Protein AF-A0A399YDU3-F1 (afdb_monomer)

Radius of gyration: 13.91 Å; Cα contacts (8 Å, |Δi|>4): 126; chains: 1; bounding box: 41×26×29 Å

Solvent-accessible surface area (backbone atoms only — not comparable to full-atom values): 4856 Å² total; per-residue (Å²): 110,62,33,64,35,23,24,55,47,94,27,30,48,60,96,64,61,75,76,75,66,70,79,78,82,69,66,58,52,96,67,65,81,26,31,23,29,38,17,18,23,70,84,48,55,79,72,44,29,30,82,85,35,73,52,66,44,53,78,86,67,84,53,100,50,53,50,68,75,90,86,81,84,78,81,82,85,129

Foldseek 3Di:
DAEAAWAWDQAADDPCQCVVVPDPPDRHDPDHQWTKTAQYYNPDDPVRRDRPDIDTDGPPDDDPRYYHDDDDDDDDDD

Structure (mmCIF, N/CA/C/O backbone):
data_AF-A0A399YDU3-F1
#
_entry.id   AF-A0A399YDU3-F1
#
loop_
_atom_site.group_PDB
_atom_site.id
_atom_site.type_symbol
_atom_site.label_atom_id
_atom_site.label_alt_id
_atom_site.label_comp_id
_atom_site.label_asym_id
_atom_site.label_entity_id
_atom_site.label_seq_id
_atom_site.pdbx_PDB_ins_code
_atom_site.Cartn_x
_atom_site.Cartn_y
_atom_site.Cartn_z
_atom_site.occupancy
_atom_site.B_iso_or_equiv
_atom_site.auth_seq_id
_atom_site.auth_comp_id
_atom_site.auth_asym_id
_atom_site.auth_atom_id
_atom_site.pdbx_PDB_model_num
ATOM 1 N N . MET A 1 1 ? -8.781 -2.701 -11.499 1.00 65.56 1 MET A N 1
ATOM 2 C CA . MET A 1 1 ? -7.748 -1.648 -11.598 1.00 65.56 1 MET A CA 1
ATOM 3 C C . MET A 1 1 ? -6.448 -2.398 -11.778 1.00 65.56 1 MET A C 1
ATOM 5 O O . MET A 1 1 ? -6.135 -3.190 -10.901 1.00 65.56 1 MET A O 1
ATOM 9 N N . ALA A 1 2 ? -5.839 -2.316 -12.958 1.00 87.38 2 ALA A N 1
ATOM 10 C CA . ALA A 1 2 ? -4.716 -3.161 -13.357 1.00 87.38 2 ALA A CA 1
ATOM 11 C C . ALA A 1 2 ? -3.705 -2.300 -14.132 1.00 87.38 2 ALA A C 1
ATOM 13 O O . ALA A 1 2 ? -4.021 -1.841 -15.229 1.00 87.38 2 ALA A O 1
ATOM 14 N N . GLY A 1 3 ? -2.529 -2.067 -13.552 1.00 91.56 3 GLY A N 1
ATOM 15 C CA . GLY A 1 3 ? -1.448 -1.260 -14.113 1.00 91.56 3 GLY A CA 1
ATOM 16 C C . GLY A 1 3 ? -1.563 0.249 -13.858 1.00 91.56 3 GLY A C 1
ATOM 17 O O . GLY A 1 3 ? -2.369 0.717 -13.056 1.00 91.56 3 GLY A O 1
ATOM 18 N N . ASN A 1 4 ? -0.746 1.007 -14.596 1.00 97.06 4 ASN A N 1
ATOM 19 C CA . ASN A 1 4 ? -0.450 2.435 -14.423 1.00 97.06 4 ASN A CA 1
ATOM 20 C C . ASN A 1 4 ? 0.370 2.736 -13.159 1.00 97.06 4 ASN A C 1
ATOM 22 O O . ASN A 1 4 ? 1.581 2.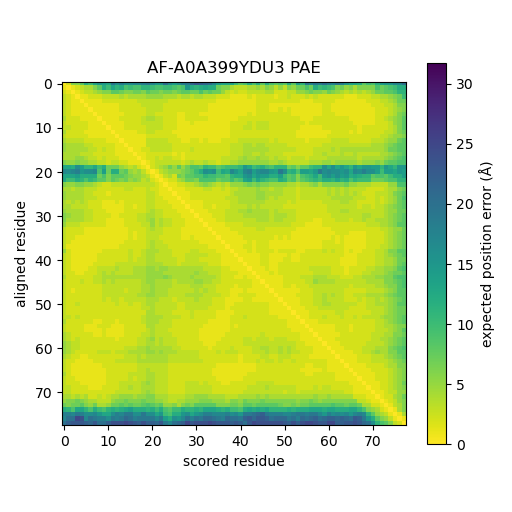923 -13.254 1.00 97.06 4 ASN A O 1
ATOM 26 N N . VAL A 1 5 ? -0.243 2.709 -11.980 1.00 97.75 5 VAL A N 1
ATOM 27 C CA . VAL A 1 5 ? 0.446 2.926 -10.700 1.00 97.75 5 VAL A CA 1
ATOM 28 C C . VAL A 1 5 ? -0.136 2.006 -9.639 1.00 97.75 5 VAL A C 1
ATOM 30 O O . VAL A 1 5 ? -1.341 1.754 -9.628 1.00 97.75 5 VAL A O 1
ATOM 33 N N . TRP A 1 6 ? 0.710 1.550 -8.718 1.00 97.94 6 TRP A N 1
ATOM 34 C CA . TRP A 1 6 ? 0.224 0.921 -7.497 1.00 97.94 6 TRP A CA 1
ATOM 35 C C . TRP A 1 6 ? -0.597 1.933 -6.706 1.00 97.94 6 TRP A C 1
ATOM 37 O O . TRP A 1 6 ? -0.212 3.094 -6.597 1.00 97.94 6 TRP A O 1
ATOM 47 N N . GLU A 1 7 ? -1.703 1.497 -6.118 1.00 98.19 7 GLU A N 1
ATOM 48 C CA . GLU A 1 7 ? -2.591 2.386 -5.376 1.00 98.19 7 GLU A CA 1
ATOM 49 C C . GLU A 1 7 ? -2.581 2.039 -3.889 1.00 98.19 7 GLU A C 1
ATOM 51 O O . GLU A 1 7 ? -2.845 0.892 -3.513 1.00 98.19 7 GLU A O 1
ATOM 56 N N . TRP A 1 8 ? -2.289 3.033 -3.047 1.00 98.25 8 TRP A N 1
ATOM 57 C CA . TRP A 1 8 ? -2.412 2.917 -1.595 1.00 98.25 8 TRP A CA 1
ATOM 58 C C . TRP A 1 8 ? -3.846 2.603 -1.163 1.00 98.25 8 TRP A C 1
ATOM 60 O O . TRP A 1 8 ? -4.811 3.141 -1.710 1.00 98.25 8 TRP A O 1
ATOM 70 N N . VAL A 1 9 ? -3.973 1.786 -0.116 1.00 97.25 9 VAL A N 1
ATOM 71 C CA . VAL A 1 9 ? -5.238 1.496 0.571 1.00 97.25 9 VAL A CA 1
ATOM 72 C C . VAL A 1 9 ? -5.121 1.876 2.052 1.00 97.25 9 VAL A C 1
ATOM 74 O O . VAL A 1 9 ? -4.034 1.855 2.632 1.00 97.25 9 VAL A O 1
ATOM 77 N N . SER A 1 10 ? -6.252 2.224 2.673 1.00 97.00 10 SER A N 1
ATOM 78 C CA . SER A 1 10 ? -6.326 2.590 4.095 1.00 97.00 10 SER A CA 1
ATOM 79 C C . SER A 1 10 ? -5.912 1.456 5.045 1.00 97.00 10 SER A C 1
ATOM 81 O O . SER A 1 10 ? -5.553 1.719 6.186 1.00 97.00 10 SER A O 1
ATOM 83 N N . ASP A 1 11 ? -5.919 0.203 4.604 1.00 97.00 11 ASP A N 1
ATOM 84 C CA . ASP A 1 11 ? -5.582 -0.955 5.429 1.00 97.00 11 ASP A CA 1
ATOM 85 C C . ASP A 1 11 ? -4.077 -1.012 5.764 1.00 97.00 11 ASP A C 1
ATOM 87 O O . ASP A 1 11 ? -3.208 -0.748 4.921 1.00 97.00 11 ASP A O 1
ATOM 91 N N . TRP A 1 12 ? -3.746 -1.448 6.981 1.00 97.94 12 TRP A N 1
ATOM 92 C CA . TRP A 1 12 ? -2.419 -2.001 7.266 1.00 97.94 12 TRP A CA 1
ATOM 93 C C . TRP A 1 12 ? -2.261 -3.373 6.598 1.00 97.94 12 TRP A C 1
ATOM 95 O O . TRP A 1 12 ? -3.216 -4.141 6.462 1.00 97.94 12 TRP A O 1
ATOM 105 N N . TYR A 1 13 ? -1.050 -3.696 6.150 1.00 97.12 13 TYR A N 1
ATOM 106 C CA . TYR A 1 13 ? -0.764 -4.989 5.543 1.00 97.12 13 TYR A CA 1
ATOM 107 C C . TYR A 1 13 ? -0.417 -6.036 6.604 1.00 97.12 13 TYR A C 1
ATOM 109 O O . TYR A 1 13 ? 0.457 -5.829 7.443 1.00 97.12 13 TYR A O 1
ATOM 117 N N . LYS A 1 14 ? -1.069 -7.194 6.504 1.00 95.69 14 LYS A N 1
ATOM 118 C CA . LYS A 1 14 ? -0.757 -8.425 7.236 1.00 95.69 14 LYS A CA 1
ATOM 119 C C . LYS A 1 14 ? -1.049 -9.598 6.298 1.00 95.69 14 LYS A C 1
ATOM 121 O O . LYS A 1 14 ? -2.137 -9.66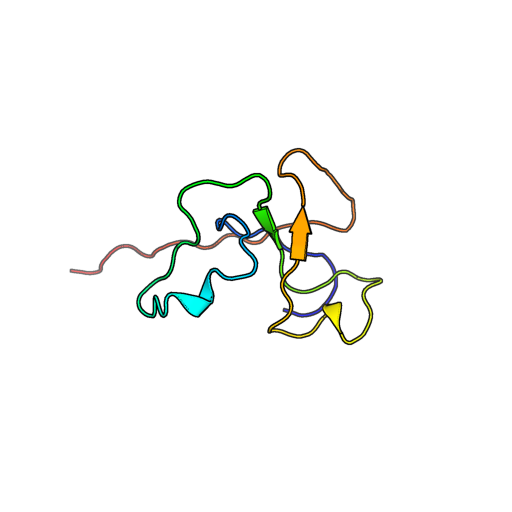4 5.719 1.00 95.69 14 LYS A O 1
ATOM 126 N N . SER A 1 15 ? -0.068 -10.475 6.094 1.00 94.62 15 SER A N 1
ATOM 127 C CA . SER A 1 15 ? -0.106 -11.529 5.066 1.00 94.62 15 SER A CA 1
ATOM 128 C C . SER A 1 15 ? -1.197 -12.573 5.311 1.00 94.62 15 SER A C 1
ATOM 130 O O . SER A 1 15 ? -1.792 -13.077 4.362 1.00 94.62 15 SER A O 1
ATOM 132 N N . ASP A 1 16 ? -1.497 -12.859 6.573 1.00 93.38 16 ASP A N 1
ATOM 133 C CA . ASP A 1 16 ? -2.464 -13.855 7.031 1.00 93.38 16 ASP A CA 1
ATOM 134 C C . ASP A 1 16 ? -3.797 -13.243 7.499 1.00 93.38 16 ASP A C 1
ATOM 136 O O . ASP A 1 16 ? -4.655 -13.960 8.001 1.00 93.38 16 ASP A O 1
ATOM 140 N N . TYR A 1 17 ? -4.031 -11.941 7.283 1.00 92.19 17 TYR A N 1
ATOM 141 C CA . TYR A 1 17 ? -5.229 -11.237 7.773 1.00 92.19 17 TYR A CA 1
ATOM 142 C C . TYR A 1 17 ? -6.555 -11.916 7.389 1.00 92.19 17 TYR A C 1
ATOM 144 O O . TYR A 1 17 ? -7.487 -11.992 8.185 1.00 92.19 17 TYR A O 1
ATOM 152 N N . TYR A 1 18 ? -6.654 -12.450 6.170 1.00 89.62 18 TYR A N 1
ATOM 153 C CA . TYR A 1 18 ? -7.884 -13.102 5.711 1.00 89.62 18 TYR A CA 1
ATOM 154 C C . TYR A 1 18 ? -8.073 -14.537 6.233 1.00 89.62 18 TYR A C 1
ATOM 156 O O . TYR A 1 18 ? -9.133 -15.120 6.005 1.00 89.62 18 TYR A O 1
ATOM 164 N N . ALA A 1 19 ? -7.108 -15.101 6.968 1.00 91.12 19 ALA A N 1
ATOM 165 C CA . ALA A 1 19 ? -7.287 -16.383 7.651 1.00 91.12 19 ALA A CA 1
ATOM 166 C C . ALA A 1 19 ? -8.331 -16.290 8.782 1.00 91.12 19 ALA A C 1
ATOM 168 O O . ALA A 1 19 ? -9.028 -17.263 9.062 1.00 91.12 19 ALA A O 1
ATOM 169 N N . GLU A 1 20 ? -8.504 -15.101 9.368 1.00 79.00 20 GLU A N 1
ATOM 170 C CA . GLU A 1 20 ? -9.404 -14.825 10.498 1.00 79.00 20 GLU A CA 1
ATOM 171 C C . GLU A 1 20 ? -10.902 -14.761 10.103 1.00 79.00 20 GLU A C 1
ATOM 173 O O . GLU A 1 20 ? -11.764 -14.560 10.954 1.00 79.00 20 GLU A O 1
ATOM 178 N N . ARG A 1 21 ? -11.247 -14.964 8.818 1.00 76.56 21 ARG A N 1
ATOM 179 C CA . ARG A 1 21 ? -12.630 -14.981 8.276 1.00 76.56 21 ARG A CA 1
ATOM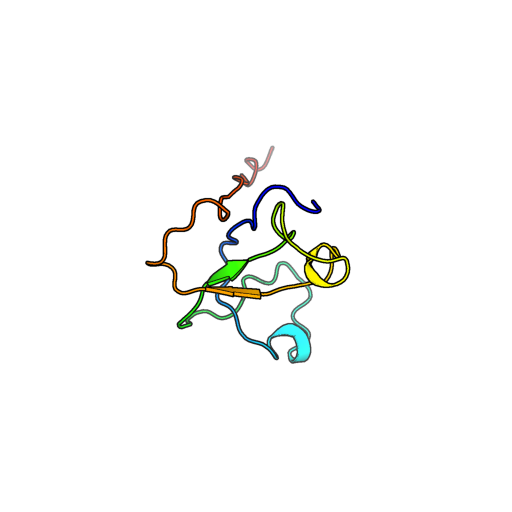 180 C C . ARG A 1 21 ? -13.493 -13.752 8.626 1.00 76.56 21 ARG A C 1
ATOM 182 O O . ARG A 1 21 ? -14.713 -13.865 8.747 1.00 76.56 21 ARG A O 1
ATOM 189 N N . VAL A 1 22 ? -12.907 -12.559 8.714 1.00 81.75 22 VAL A N 1
ATOM 190 C CA . VAL A 1 22 ? -13.677 -11.307 8.829 1.00 81.75 22 VAL A CA 1
ATOM 191 C C . VAL A 1 22 ? -14.331 -10.984 7.481 1.00 81.75 22 VAL A C 1
ATOM 193 O O . VAL A 1 22 ? -13.655 -10.610 6.524 1.00 81.75 22 VAL A O 1
ATOM 196 N N . THR A 1 23 ? -15.653 -11.145 7.383 1.00 85.88 23 THR A N 1
ATOM 197 C CA . THR A 1 23 ? -16.386 -11.026 6.105 1.00 85.88 23 THR A CA 1
ATOM 198 C C . THR A 1 23 ? -17.147 -9.716 5.934 1.00 85.88 23 THR A C 1
ATOM 200 O O . THR A 1 23 ? -17.383 -9.289 4.805 1.00 85.88 23 THR A O 1
ATOM 203 N N . ARG A 1 24 ? -17.534 -9.048 7.027 1.00 92.69 24 ARG A N 1
ATOM 204 C CA . ARG A 1 24 ? -18.343 -7.824 6.972 1.00 92.69 24 ARG A CA 1
ATOM 205 C C . ARG A 1 24 ? -17.472 -6.586 7.165 1.00 92.69 24 ARG A C 1
ATOM 207 O O . ARG A 1 24 ? -17.039 -6.316 8.276 1.00 92.69 24 ARG A O 1
ATOM 214 N N . ASN A 1 25 ? -17.285 -5.823 6.088 1.00 91.38 25 ASN A N 1
ATOM 215 C CA . ASN A 1 25 ? -16.523 -4.567 6.067 1.00 91.38 25 ASN A CA 1
ATOM 216 C C . ASN A 1 25 ? -15.140 -4.651 6.761 1.00 91.38 25 ASN A C 1
ATOM 218 O O . ASN A 1 25 ? -14.864 -3.853 7.661 1.00 91.38 25 ASN A O 1
ATOM 222 N N . PRO A 1 26 ? -14.274 -5.615 6.389 1.00 94.31 26 PRO A N 1
ATOM 223 C CA . PRO A 1 26 ? -12.951 -5.737 6.997 1.00 94.31 26 PRO A CA 1
ATOM 224 C C . PRO A 1 26 ? -12.137 -4.450 6.794 1.00 94.31 26 PRO A C 1
ATOM 226 O O . PRO A 1 26 ? -12.060 -3.951 5.675 1.00 94.31 26 PRO A O 1
ATOM 229 N N . GLN A 1 27 ? -11.533 -3.933 7.867 1.00 93.69 27 GLN A N 1
ATOM 230 C CA . GLN A 1 27 ? -10.735 -2.691 7.860 1.00 93.69 27 GLN A CA 1
ATOM 231 C C . GLN A 1 27 ? -9.214 -2.944 7.864 1.00 93.69 27 GLN A C 1
ATOM 233 O O . GLN A 1 27 ? -8.422 -2.013 7.997 1.00 93.69 27 GLN A O 1
ATOM 238 N N . GLY A 1 28 ? -8.788 -4.205 7.744 1.00 94.25 28 GLY A N 1
ATOM 239 C CA . GLY A 1 28 ? -7.403 -4.601 7.995 1.00 94.25 28 GLY A CA 1
ATOM 240 C C . GLY A 1 28 ? -7.095 -4.741 9.496 1.00 94.25 28 GLY A C 1
ATOM 241 O O . GLY A 1 28 ? -8.001 -4.653 10.329 1.00 94.25 28 GLY A O 1
ATOM 242 N N . PRO A 1 29 ? -5.832 -5.024 9.855 1.00 94.69 29 PRO A N 1
ATOM 243 C CA . PRO A 1 29 ? -5.348 -4.960 11.232 1.00 94.69 29 PRO A CA 1
ATOM 244 C C . PRO A 1 29 ? -5.413 -3.530 11.783 1.00 94.69 29 PRO A C 1
ATOM 246 O O . PRO A 1 29 ? -5.244 -2.571 11.030 1.00 94.69 29 PRO A O 1
ATOM 249 N N . GLU A 1 30 ? -5.573 -3.385 13.099 1.00 94.50 30 GLU A N 1
ATOM 250 C CA . GLU A 1 30 ? -5.609 -2.071 13.764 1.00 94.50 30 GLU A CA 1
ATOM 251 C C . GLU A 1 30 ? -4.274 -1.314 13.654 1.00 94.50 30 GLU A C 1
ATOM 253 O O . GLU A 1 30 ? -4.251 -0.089 13.533 1.00 94.50 30 GLU A O 1
ATOM 258 N N . THR A 1 31 ? -3.154 -2.041 13.652 1.00 96.31 31 THR A N 1
ATOM 259 C CA . THR A 1 31 ? -1.796 -1.489 13.569 1.00 96.31 31 THR A CA 1
ATOM 260 C C . THR A 1 31 ? -0.928 -2.286 12.596 1.00 96.31 31 THR A C 1
ATOM 262 O O . THR A 1 31 ? -1.217 -3.437 12.264 1.00 96.31 31 THR A O 1
ATOM 265 N N . GLY A 1 32 ? 0.157 -1.676 12.119 1.00 96.31 32 GLY A N 1
ATOM 266 C CA . GLY A 1 32 ? 1.126 -2.345 11.259 1.00 96.31 32 GLY A CA 1
ATOM 267 C C . GLY A 1 32 ? 2.307 -1.451 10.902 1.00 96.31 32 GLY A C 1
ATOM 268 O O . GLY A 1 32 ? 2.322 -0.263 11.209 1.00 96.31 32 GLY A O 1
ATOM 269 N N . TYR A 1 33 ? 3.297 -2.042 10.235 1.00 97.94 33 TYR A N 1
ATOM 270 C CA . TYR A 1 33 ? 4.493 -1.33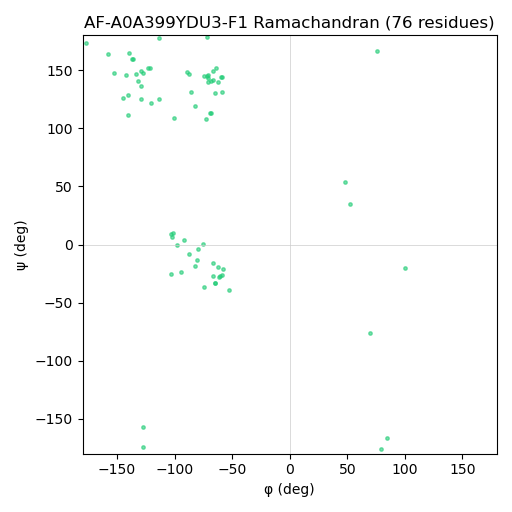3 9.762 1.00 97.94 33 TYR A CA 1
ATOM 271 C C . TYR A 1 33 ? 4.369 -0.850 8.311 1.00 97.94 33 TYR A C 1
ATOM 273 O O . TYR A 1 33 ? 5.044 0.093 7.904 1.00 97.94 33 TYR A O 1
ATOM 281 N N . TYR A 1 34 ? 3.500 -1.488 7.523 1.00 98.50 34 TYR A N 1
ATOM 282 C CA . TYR A 1 34 ? 3.366 -1.247 6.088 1.00 98.50 34 TYR A CA 1
ATOM 283 C C . TYR A 1 34 ? 1.907 -1.069 5.689 1.00 98.50 34 TYR A C 1
ATOM 285 O O . TYR A 1 34 ? 1.039 -1.803 6.164 1.00 98.50 34 TYR A O 1
ATOM 293 N N . LYS A 1 35 ? 1.629 -0.136 4.777 1.00 98.25 35 LYS A N 1
ATOM 294 C CA . LYS A 1 35 ? 0.291 0.020 4.191 1.00 98.25 35 LYS A CA 1
ATOM 295 C C . LYS A 1 35 ? 0.151 -0.889 2.980 1.00 98.25 35 LYS A C 1
ATOM 297 O O . LYS A 1 35 ? 1.127 -1.145 2.274 1.00 98.25 35 LYS A O 1
ATOM 302 N N . ALA A 1 36 ? -1.057 -1.393 2.752 1.00 98.00 36 ALA A N 1
ATOM 303 C CA . ALA A 1 36 ? -1.332 -2.243 1.603 1.00 98.00 36 ALA A CA 1
ATOM 304 C C . ALA A 1 36 ? -1.391 -1.426 0.299 1.00 98.00 36 ALA A C 1
ATOM 306 O O . ALA A 1 36 ? -1.901 -0.304 0.283 1.00 98.00 36 ALA A O 1
ATOM 307 N N . LEU A 1 37 ? -0.930 -2.029 -0.799 1.00 97.94 37 LEU A N 1
ATOM 308 C CA . LEU A 1 37 ? -1.110 -1.530 -2.163 1.00 97.94 37 LEU A CA 1
ATOM 309 C C . LEU A 1 37 ? -1.805 -2.573 -3.036 1.00 97.94 37 LEU A C 1
ATOM 311 O O . LEU A 1 37 ? -1.680 -3.782 -2.809 1.00 97.94 37 LEU A O 1
ATOM 315 N N . ARG A 1 38 ? -2.527 -2.097 -4.055 1.00 97.88 38 ARG A N 1
ATOM 316 C CA . ARG A 1 38 ? -3.188 -2.940 -5.061 1.00 97.88 38 ARG A CA 1
ATOM 317 C C . ARG A 1 38 ? -3.014 -2.385 -6.472 1.00 97.88 38 ARG A C 1
ATOM 319 O O . ARG A 1 38 ? -2.754 -1.200 -6.652 1.00 97.88 38 ARG A O 1
ATOM 326 N N . GLY A 1 39 ? -3.202 -3.256 -7.461 1.00 96.88 39 GLY A N 1
ATOM 327 C CA . GLY A 1 39 ? -3.400 -2.880 -8.862 1.00 96.88 39 GLY A CA 1
ATOM 328 C C . GLY A 1 39 ? -2.184 -3.000 -9.780 1.00 96.88 39 GLY A C 1
ATOM 329 O O . GLY A 1 39 ? -2.388 -3.126 -10.984 1.00 96.88 39 GLY A O 1
ATOM 330 N N . GLY A 1 40 ? -0.954 -3.038 -9.266 1.00 97.69 40 GLY A N 1
ATOM 331 C CA . GLY A 1 40 ? 0.250 -3.039 -10.103 1.00 97.69 40 GLY A CA 1
ATOM 332 C C . GLY A 1 40 ? 0.581 -1.663 -10.690 1.00 97.69 40 GLY A C 1
ATOM 333 O O . GLY A 1 40 ? -0.244 -0.760 -10.688 1.00 97.69 40 GLY A O 1
ATOM 334 N N . ALA A 1 41 ? 1.786 -1.510 -11.230 1.00 97.75 41 ALA A N 1
ATOM 335 C CA . ALA A 1 41 ? 2.264 -0.300 -11.899 1.00 97.75 41 ALA A CA 1
ATOM 336 C C . ALA A 1 41 ? 2.505 -0.524 -13.402 1.00 97.75 41 ALA A C 1
ATOM 338 O O . ALA A 1 41 ? 2.347 -1.628 -13.919 1.00 97.75 41 ALA A O 1
ATOM 339 N N . TRP A 1 42 ? 2.903 0.527 -14.119 1.00 96.94 42 TRP A N 1
ATOM 340 C CA . TRP A 1 42 ? 3.173 0.498 -15.561 1.00 96.94 42 TRP A CA 1
ATOM 341 C C . TRP A 1 42 ? 4.260 -0.506 -15.987 1.00 96.94 42 TRP A C 1
ATOM 343 O O . TRP A 1 42 ? 4.213 -0.993 -17.112 1.00 96.94 42 TRP A O 1
ATOM 353 N N . PHE A 1 43 ? 5.200 -0.855 -15.102 1.00 96.56 43 PHE A N 1
ATOM 354 C CA . PHE A 1 43 ? 6.230 -1.877 -15.349 1.00 96.56 43 PHE A CA 1
ATOM 355 C C . PHE A 1 43 ? 5.897 -3.253 -14.756 1.00 96.56 43 PHE A C 1
ATOM 357 O O . PHE A 1 43 ? 6.707 -4.175 -14.847 1.00 96.56 43 PHE A O 1
ATOM 364 N N . SER A 1 44 ? 4.749 -3.402 -14.090 1.00 96.56 44 SER A N 1
ATOM 365 C CA . SER A 1 44 ? 4.395 -4.651 -13.422 1.00 96.56 44 SER A CA 1
ATOM 366 C C . SER A 1 44 ? 4.114 -5.770 -14.422 1.00 96.56 44 SER A C 1
ATOM 368 O O . SER A 1 44 ? 3.468 -5.574 -15.450 1.00 96.56 44 SER A O 1
ATOM 370 N N . ASP A 1 45 ? 4.566 -6.975 -14.084 1.00 96.00 45 ASP A N 1
ATOM 371 C CA . ASP A 1 45 ? 4.232 -8.175 -14.840 1.00 96.00 45 ASP A CA 1
ATOM 372 C C . ASP A 1 45 ? 2.765 -8.608 -14.634 1.00 96.00 45 ASP A C 1
ATOM 374 O O . ASP A 1 45 ? 1.993 -8.034 -13.858 1.00 96.00 45 ASP A O 1
ATOM 378 N N . ARG A 1 46 ? 2.388 -9.693 -15.320 1.00 95.31 46 ARG A N 1
ATOM 379 C CA . ARG A 1 46 ? 1.029 -10.251 -15.282 1.00 95.31 46 ARG A CA 1
ATOM 380 C C . ARG A 1 46 ? 0.602 -10.721 -13.890 1.00 95.31 46 ARG A C 1
ATOM 382 O O . ARG A 1 46 ? -0.597 -10.754 -13.629 1.00 95.31 46 ARG A O 1
ATOM 389 N N . ALA A 1 47 ?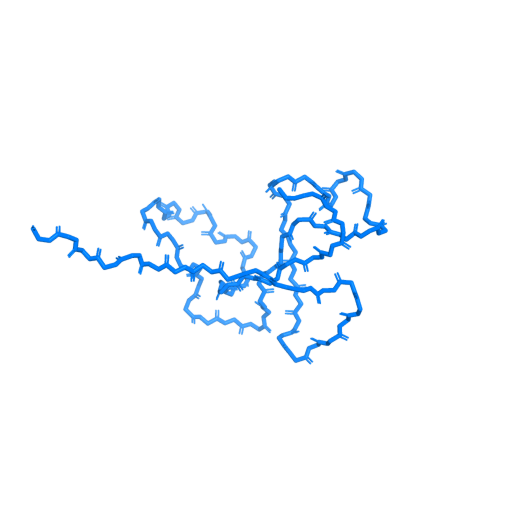 1.533 -11.127 -13.027 1.00 94.56 47 ALA A N 1
ATOM 390 C CA . ALA A 1 47 ? 1.209 -11.616 -11.691 1.00 94.56 47 ALA A CA 1
ATOM 391 C C . ALA A 1 47 ? 0.820 -10.460 -10.760 1.00 94.56 47 ALA A C 1
ATOM 393 O O . ALA A 1 47 ? -0.126 -10.609 -9.982 1.00 94.56 47 ALA A O 1
ATOM 394 N N . HIS A 1 48 ? 1.481 -9.313 -10.912 1.00 95.62 48 HIS A N 1
ATOM 395 C CA . HIS A 1 48 ? 1.306 -8.129 -10.070 1.00 95.62 48 HIS A CA 1
ATOM 396 C C . HIS A 1 48 ? 0.115 -7.238 -10.459 1.00 95.62 48 HIS A C 1
ATOM 398 O O . HIS A 1 48 ? -0.369 -6.455 -9.647 1.00 95.62 48 HIS A O 1
ATOM 404 N N . VAL A 1 49 ? -0.408 -7.361 -11.684 1.00 95.50 49 VAL A N 1
ATOM 405 C CA . VAL A 1 49 ? -1.622 -6.635 -12.120 1.00 95.50 49 VAL A CA 1
ATOM 406 C C . VAL A 1 49 ? -2.921 -7.422 -11.893 1.00 95.50 49 VAL A C 1
ATOM 408 O O . VAL A 1 49 ? -4.003 -6.974 -12.282 1.00 95.50 49 VAL A O 1
ATOM 411 N N . ARG A 1 50 ? -2.853 -8.612 -11.275 1.00 96.50 50 ARG A N 1
ATOM 412 C CA . ARG A 1 50 ? -4.056 -9.390 -10.935 1.00 96.50 50 ARG A CA 1
ATOM 413 C C . ARG A 1 50 ? -4.868 -8.650 -9.879 1.00 96.50 50 ARG A C 1
ATOM 415 O O . ARG A 1 50 ? -4.331 -8.150 -8.900 1.00 96.50 50 ARG A O 1
ATOM 422 N N . ALA A 1 51 ? -6.192 -8.698 -10.001 1.00 95.12 51 ALA A N 1
ATOM 423 C CA . ALA A 1 51 ? -7.094 -8.037 -9.055 1.00 95.12 51 ALA A CA 1
ATOM 424 C C . ALA A 1 51 ? -6.964 -8.538 -7.600 1.00 95.12 51 ALA A C 1
ATOM 426 O O . ALA A 1 51 ? -7.269 -7.798 -6.667 1.00 95.12 51 ALA A O 1
ATOM 427 N N . ALA A 1 52 ? -6.533 -9.790 -7.414 1.00 94.38 52 ALA A N 1
ATOM 428 C CA . ALA A 1 52 ? -6.317 -10.394 -6.101 1.00 94.38 52 ALA A CA 1
ATOM 429 C C . ALA A 1 52 ? -4.907 -10.145 -5.538 1.00 94.38 52 ALA A C 1
ATOM 431 O O . ALA A 1 52 ? -4.656 -10.500 -4.387 1.00 94.38 52 ALA A O 1
ATOM 432 N N . ASP A 1 53 ? -3.992 -9.583 -6.334 1.00 95.56 53 ASP A N 1
ATOM 433 C CA . ASP A 1 53 ? -2.634 -9.323 -5.881 1.00 95.56 53 ASP A CA 1
ATOM 434 C C . ASP A 1 53 ? -2.604 -8.182 -4.864 1.00 95.56 53 ASP A C 1
ATOM 436 O O . ASP A 1 53 ? -3.344 -7.194 -4.962 1.00 95.56 53 ASP A O 1
ATOM 440 N N . ARG A 1 54 ? -1.769 -8.355 -3.843 1.00 95.31 54 ARG A N 1
ATOM 441 C CA . ARG A 1 54 ? -1.609 -7.403 -2.748 1.00 95.31 54 ARG A CA 1
ATOM 442 C C . ARG A 1 54 ? -0.136 -7.335 -2.405 1.00 95.31 54 ARG A C 1
ATOM 444 O O . ARG A 1 54 ? 0.479 -8.358 -2.121 1.00 95.31 54 ARG A O 1
ATOM 451 N N . THR A 1 55 ? 0.387 -6.122 -2.352 1.00 96.12 55 THR A N 1
ATOM 452 C CA . THR A 1 55 ? 1.735 -5.855 -1.853 1.00 96.12 55 THR A CA 1
ATOM 453 C C . THR A 1 55 ? 1.676 -4.781 -0.772 1.00 96.12 55 THR A C 1
ATOM 455 O O . THR A 1 55 ? 0.591 -4.394 -0.322 1.00 96.12 55 THR A O 1
ATOM 458 N N . HIS A 1 56 ? 2.831 -4.345 -0.295 1.00 98.06 56 HIS A N 1
ATOM 459 C CA . HIS A 1 56 ? 2.947 -3.418 0.814 1.00 98.06 56 HIS A CA 1
ATOM 460 C C . HIS A 1 56 ? 4.230 -2.601 0.727 1.00 98.06 56 HIS A C 1
ATOM 462 O O . HIS A 1 56 ? 5.258 -3.101 0.281 1.00 98.06 56 HIS A O 1
ATOM 468 N N . PHE A 1 57 ? 4.173 -1.363 1.208 1.00 98.25 57 PHE A N 1
ATOM 469 C CA . PHE A 1 57 ? 5.343 -0.507 1.377 1.00 98.25 57 PHE A CA 1
ATOM 470 C C . PHE A 1 57 ? 5.249 0.275 2.684 1.00 98.25 57 PHE A C 1
ATOM 472 O O . PHE A 1 57 ? 4.188 0.367 3.312 1.00 98.25 57 PHE A O 1
ATOM 479 N N . ASN A 1 58 ? 6.382 0.841 3.098 1.00 98.12 58 ASN A N 1
ATOM 480 C CA . ASN A 1 58 ? 6.419 1.774 4.215 1.00 98.12 58 ASN A CA 1
ATOM 481 C C . ASN A 1 58 ? 5.623 3.038 3.823 1.00 98.12 58 ASN A C 1
ATOM 483 O O . ASN A 1 58 ? 5.865 3.559 2.731 1.00 98.12 58 ASN A O 1
ATOM 487 N N . PRO A 1 59 ? 4.683 3.523 4.660 1.00 97.19 59 PRO A N 1
ATOM 488 C CA . PRO A 1 59 ? 3.882 4.715 4.363 1.00 97.19 59 PRO A CA 1
ATOM 489 C C . PRO A 1 59 ? 4.705 5.986 4.119 1.00 97.19 59 PRO A C 1
ATOM 491 O O . PRO A 1 59 ? 4.209 6.906 3.474 1.00 97.19 59 PRO A O 1
ATOM 494 N N . GLU A 1 60 ? 5.954 6.046 4.585 1.00 97.69 60 GLU A N 1
ATOM 495 C CA . GLU A 1 60 ? 6.859 7.179 4.358 1.00 97.69 60 GLU A CA 1
ATOM 496 C C . GLU A 1 60 ? 7.534 7.146 2.982 1.00 97.69 60 GLU A C 1
ATOM 498 O O . GLU A 1 60 ? 8.064 8.157 2.520 1.00 97.69 60 GLU A O 1
ATOM 503 N N . ASN A 1 61 ? 7.474 6.017 2.274 1.00 97.25 61 ASN A N 1
ATOM 504 C CA . ASN A 1 61 ? 8.083 5.913 0.958 1.00 97.25 61 ASN A CA 1
ATOM 505 C C . ASN A 1 61 ? 7.284 6.707 -0.083 1.00 97.25 61 ASN A C 1
ATOM 507 O O . ASN A 1 61 ? 6.050 6.787 -0.051 1.00 97.25 61 ASN A O 1
ATOM 511 N N . ARG A 1 62 ? 8.005 7.287 -1.043 1.00 96.69 62 ARG A N 1
ATOM 512 C CA . ARG A 1 62 ? 7.448 7.986 -2.203 1.00 96.69 62 ARG A CA 1
ATOM 513 C C . ARG A 1 62 ? 8.113 7.423 -3.449 1.00 96.69 62 ARG A C 1
ATOM 515 O O . ARG A 1 62 ? 9.336 7.418 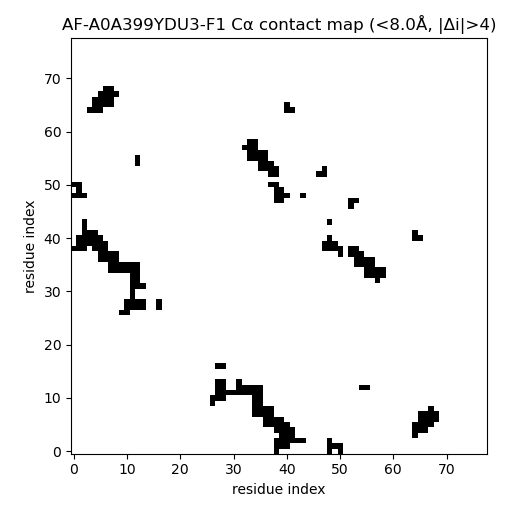-3.545 1.00 96.69 62 ARG A O 1
ATOM 522 N N . TYR A 1 63 ? 7.297 6.954 -4.380 1.00 97.50 63 TYR A N 1
ATOM 523 C CA . TYR A 1 63 ? 7.743 6.424 -5.660 1.00 97.50 63 TYR A CA 1
ATOM 524 C C . TYR A 1 63 ? 6.882 7.031 -6.763 1.00 97.50 63 TYR A C 1
ATOM 526 O O . TYR A 1 63 ? 5.692 7.262 -6.562 1.00 97.50 63 TYR A O 1
ATOM 534 N N . ASP A 1 64 ? 7.470 7.255 -7.930 1.00 98.06 64 ASP A N 1
ATOM 535 C CA . ASP A 1 64 ? 6.786 7.756 -9.129 1.00 98.06 64 ASP A CA 1
ATOM 536 C C . ASP A 1 64 ? 5.756 6.765 -9.703 1.00 98.06 64 ASP A C 1
ATOM 538 O O . ASP A 1 64 ? 4.876 7.143 -10.471 1.00 98.06 64 ASP A O 1
ATOM 542 N N . TYR A 1 65 ? 5.831 5.500 -9.294 1.00 97.69 65 TYR A N 1
ATOM 543 C CA . TYR A 1 65 ? 4.906 4.436 -9.673 1.00 97.69 65 TYR A CA 1
ATOM 544 C C . TYR A 1 65 ? 3.854 4.102 -8.601 1.00 97.69 65 TYR A C 1
ATOM 546 O O . TYR A 1 65 ? 3.154 3.092 -8.728 1.00 97.69 65 TYR A O 1
ATOM 554 N N . VAL A 1 66 ? 3.743 4.913 -7.542 1.00 98.31 66 VAL A N 1
ATOM 555 C CA . VAL A 1 66 ? 2.754 4.741 -6.468 1.00 98.31 66 VAL A CA 1
ATOM 556 C C . VAL A 1 66 ? 1.862 5.979 -6.368 1.00 98.31 66 VAL A C 1
ATOM 558 O O . VAL A 1 66 ? 2.332 7.083 -6.114 1.00 98.31 66 VAL A O 1
ATOM 561 N N . GLY A 1 67 ? 0.556 5.775 -6.516 1.00 97.75 67 GLY A N 1
ATOM 562 C CA . GLY A 1 67 ? -0.483 6.783 -6.338 1.00 97.75 67 GLY A CA 1
ATOM 563 C C . GLY A 1 67 ? -1.570 6.324 -5.366 1.00 97.75 67 GLY A C 1
ATOM 564 O O . GLY A 1 67 ? -1.363 5.457 -4.515 1.00 97.75 67 GLY A O 1
ATOM 565 N N . PHE A 1 68 ? -2.752 6.921 -5.481 1.00 97.25 68 PHE A N 1
ATOM 566 C CA . PHE A 1 68 ? -3.941 6.537 -4.724 1.00 97.25 68 PHE A CA 1
ATOM 567 C C . PHE A 1 68 ? -5.204 7.007 -5.447 1.00 97.25 68 PHE A C 1
ATOM 569 O O . PHE A 1 68 ? -5.161 7.891 -6.304 1.00 97.25 68 PHE A O 1
ATOM 576 N N . ARG A 1 69 ? -6.343 6.446 -5.049 1.00 96.88 69 ARG A N 1
ATOM 577 C CA . ARG A 1 69 ? -7.667 6.972 -5.380 1.00 96.88 69 ARG A CA 1
ATOM 578 C C . ARG A 1 69 ? -8.491 7.108 -4.116 1.00 96.88 69 ARG A C 1
ATOM 580 O O . ARG A 1 69 ? -8.315 6.347 -3.167 1.00 96.88 69 ARG A O 1
ATOM 587 N N . VAL A 1 70 ? -9.385 8.082 -4.109 1.00 96.62 70 VAL A N 1
ATOM 588 C CA . VAL A 1 70 ? -10.223 8.379 -2.949 1.00 96.62 70 VAL A CA 1
ATOM 589 C C . VAL A 1 70 ? -11.516 7.573 -2.987 1.00 96.62 70 VAL A C 1
ATOM 591 O O . VAL A 1 70 ? -12.051 7.274 -4.055 1.00 96.62 70 VAL A O 1
ATOM 594 N N . ALA A 1 71 ? -12.023 7.244 -1.805 1.00 95.31 71 ALA A N 1
ATOM 595 C CA . ALA A 1 71 ? -13.352 6.691 -1.600 1.00 95.31 71 ALA A CA 1
ATOM 596 C C . ALA A 1 71 ? -14.076 7.542 -0.552 1.00 95.31 71 ALA A C 1
ATOM 598 O O . ALA A 1 71 ? -13.445 8.082 0.355 1.00 95.31 71 ALA A O 1
ATOM 599 N N . LEU A 1 72 ? -15.394 7.654 -0.684 1.00 94.81 72 LEU A N 1
ATOM 600 C CA . LEU A 1 72 ? -16.254 8.394 0.232 1.00 94.81 72 LEU A CA 1
ATOM 601 C C . LEU A 1 72 ? -17.413 7.490 0.646 1.00 94.81 72 LEU A C 1
ATOM 603 O O . LEU A 1 72 ? -17.996 6.805 -0.195 1.00 94.81 72 LEU A O 1
ATOM 607 N N . VAL A 1 73 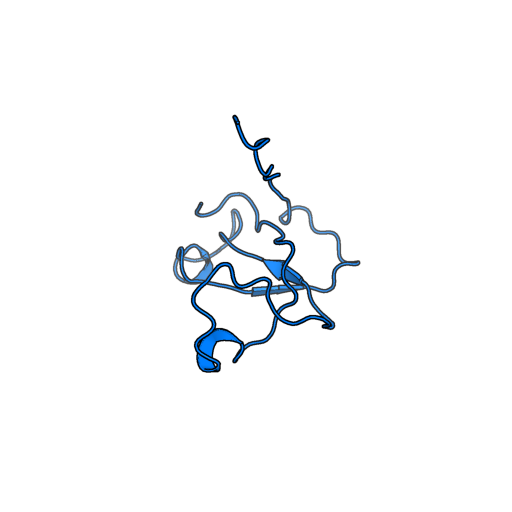? -17.747 7.499 1.934 1.00 92.25 73 VAL A N 1
ATOM 608 C CA . VAL A 1 73 ? -18.993 6.903 2.418 1.00 92.25 73 VAL A CA 1
ATOM 609 C C . VAL A 1 73 ? -20.098 7.937 2.195 1.00 92.25 73 VAL A C 1
ATOM 611 O O . VAL A 1 73 ? -19.980 9.035 2.737 1.00 92.25 73 VAL A O 1
ATOM 614 N N . PRO A 1 74 ? -21.132 7.643 1.389 1.00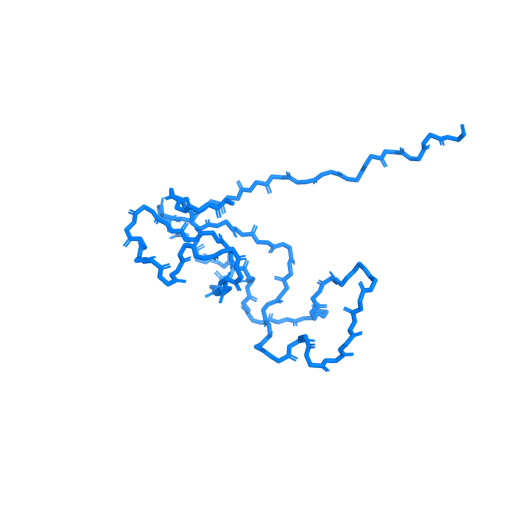 90.19 74 PRO A N 1
ATOM 615 C CA . PRO A 1 74 ? -22.237 8.572 1.199 1.00 90.19 74 PRO A CA 1
ATOM 616 C C . PRO A 1 74 ? -23.025 8.739 2.501 1.00 90.19 74 PRO A C 1
ATOM 618 O O . PRO A 1 74 ? -23.138 7.797 3.294 1.00 90.19 74 PRO A O 1
ATOM 621 N N . ASP A 1 75 ? -23.606 9.921 2.695 1.00 90.81 75 ASP A N 1
ATOM 622 C CA . ASP A 1 75 ? -24.513 10.164 3.812 1.00 90.81 75 ASP A CA 1
ATOM 623 C C . ASP A 1 75 ? -25.708 9.206 3.750 1.00 90.81 75 ASP A C 1
ATOM 625 O O . ASP A 1 75 ? -26.207 8.852 2.676 1.00 90.81 75 ASP A O 1
ATOM 629 N N . LYS A 1 76 ? -26.186 8.768 4.919 1.00 81.88 76 LYS A N 1
ATOM 630 C CA . LYS A 1 76 ? -27.413 7.972 4.987 1.00 81.88 76 LYS A CA 1
ATOM 631 C C . LYS A 1 76 ? -28.584 8.866 4.597 1.00 81.88 76 LYS A C 1
ATOM 633 O O . LYS A 1 76 ? -28.927 9.777 5.344 1.00 81.88 76 LYS A O 1
ATOM 638 N N . ILE A 1 77 ? -29.208 8.580 3.458 1.00 71.81 77 ILE A N 1
ATOM 639 C CA . ILE A 1 77 ? -30.515 9.152 3.137 1.00 71.81 77 ILE A CA 1
ATOM 640 C C . ILE A 1 77 ? -31.514 8.507 4.103 1.00 71.81 77 ILE A C 1
ATOM 642 O O . ILE A 1 77 ? -31.679 7.286 4.089 1.00 71.81 77 ILE A O 1
ATOM 646 N N . SER A 1 78 ? -32.065 9.325 5.002 1.00 70.12 78 SER A N 1
ATOM 647 C CA . SER A 1 78 ? -33.117 8.952 5.955 1.00 70.12 78 SER A CA 1
ATOM 648 C C . SER A 1 78 ? -34.417 8.590 5.257 1.00 70.12 78 SER A C 1
ATOM 650 O O . SER A 1 78 ? -34.777 9.356 4.333 1.00 70.12 78 SER A O 1
#

Secondary structure (DSSP, 8-state):
--SSSEEEEEEEP-TTGGGG---SS----S--SSEEEES--TT--TTTTSTT--EEE-TT---TTEEE----PPP---

pLDDT: mean 93.84, std 6.61, range [65.56, 98.5]

Sequence (78 aa):
MAGNVWEWVSDWYKSDYYAERVTRNPQGPETGYYKA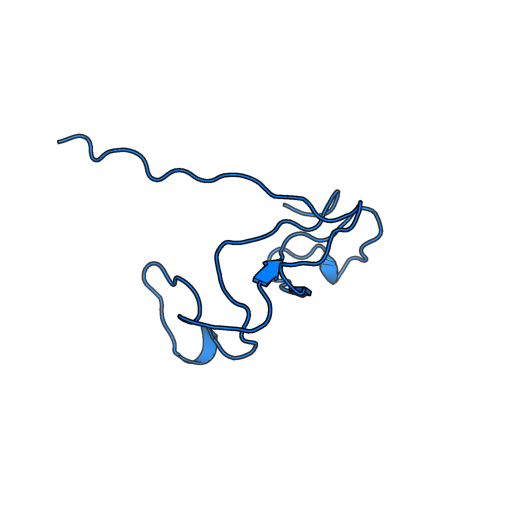LRGGAWFSDRAHVRAADRTHFNPENRYDYVGFRVALVPDKIS

Mean predicted aligned error: 3.91 Å

Nearest PDB structures (foldseek):
  6muj-assembly4_D  TM=9.283E-01  e=1.620E-05  Streptomyces coelicolor A3(2)
  6xtr-assembly1_A  TM=9.244E-01  e=3.553E-05  Thermomonospora curvata DSM 43183
  2y3c-assembly1_A  TM=8.177E-01  e=3.998E-04  Treponema denticola
  5hha-assembly1_A  TM=8.138E-01  e=1.579E-03  Pseudomonas aeruginosa PAO1
  6qki-assembly1_C  TM=6.936E-01  e=9.238E-03  Chloracidobacterium thermophilum B